Protein AF-A0A4Q4UQ82-F1 (afdb_monomer)

Solvent-accessible surface area (backbone atoms only — not comparable to full-atom values): 9168 Å² total; per-residue (Å²): 131,84,75,64,80,80,48,72,72,54,51,73,29,40,55,29,69,79,56,63,77,69,51,68,57,49,76,76,51,53,83,78,65,55,90,89,67,45,73,35,68,26,34,44,97,93,32,21,49,69,69,70,67,58,28,71,100,37,84,87,45,51,49,50,69,69,71,71,43,65,64,52,73,48,89,82,86,50,70,49,48,53,48,32,38,77,70,67,65,20,46,72,52,76,62,62,78,85,51,46,47,57,41,49,72,71,23,66,86,23,65,92,43,97,60,58,50,45,75,42,71,47,70,30,60,64,32,29,42,68,91,61,52,75,38,54,40,82,28,58,66,56,38,70,48,43,54,49,41,56,76,111

Nearest PDB structures (foldseek):
  8dh7-assembly1_B  TM=9.270E-01  e=5.033E-12  Saccharomyces cerevisiae
  4eu8-assembly1_B  TM=8.981E-01  e=1.637E-06  Acetobacter aceti
  2nvv-assembly1_B  TM=8.534E-01  e=7.371E-06  Porphyromonas gingivalis W83
  3cdk-assembly1_C  TM=7.240E-01  e=1.995E-01  Bacillus subtilis

Foldseek 3Di:
DDFDDDDPLNCVFEVAVVCSVVRHALVVCVVLLDPPAFEAFDDDPPWFTDQRNQCPPHVPAGCLNVLSAQEDEADDDDPSNVVCVVVVSYHYDHDDQVCVLVCLLVLVVVPPPPQSAHSYYDGAFRHQHNVRDGHTTPDDRSVVSNVVRNVD

pLDDT: mean 87.94, std 11.09, range [47.91, 97.94]

Structure (mmCIF, N/CA/C/O backbone):
data_AF-A0A4Q4UQ82-F1
#
_entry.id   AF-A0A4Q4UQ82-F1
#
loop_
_atom_site.group_PDB
_atom_site.id
_atom_site.type_symbol
_atom_site.label_atom_id
_atom_site.label_alt_id
_atom_site.label_comp_id
_atom_site.label_asym_id
_atom_site.label_entity_id
_atom_site.label_seq_id
_atom_site.pdbx_PDB_ins_code
_atom_site.Cartn_x
_atom_site.Cartn_y
_atom_site.Cartn_z
_atom_site.occupancy
_atom_site.B_iso_or_equiv
_atom_site.auth_seq_id
_atom_site.auth_comp_id
_atom_site.auth_asym_id
_atom_site.auth_atom_id
_atom_site.pdbx_PDB_model_nu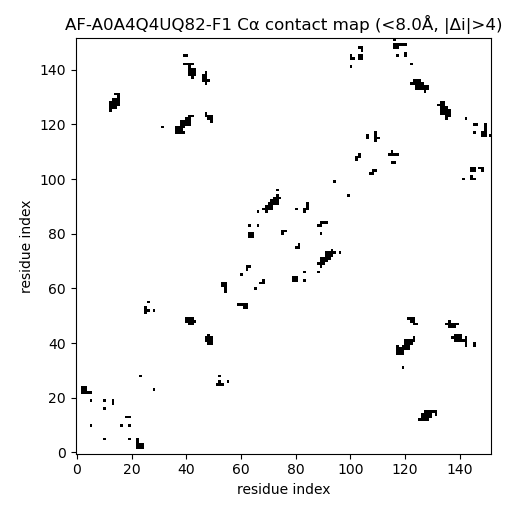m
ATOM 1 N N . MET A 1 1 ? -10.126 -12.838 -19.328 1.00 59.56 1 MET A N 1
ATOM 2 C CA . MET A 1 1 ? -9.753 -11.821 -20.344 1.00 59.56 1 MET A CA 1
ATOM 3 C C . MET A 1 1 ? -8.274 -11.989 -20.689 1.00 59.56 1 MET A C 1
ATOM 5 O O . MET A 1 1 ? -7.571 -12.610 -19.906 1.00 59.56 1 MET A O 1
ATOM 9 N N . ALA A 1 2 ? -7.796 -11.501 -21.838 1.00 67.19 2 ALA A N 1
ATOM 10 C CA . ALA A 1 2 ? -6.373 -11.602 -22.189 1.00 67.19 2 ALA A CA 1
ATOM 11 C C . ALA A 1 2 ? -5.497 -10.762 -21.236 1.00 67.19 2 ALA A C 1
ATOM 13 O O . ALA A 1 2 ? -5.869 -9.631 -20.908 1.00 67.19 2 ALA A O 1
ATOM 14 N N . SER A 1 3 ? -4.349 -11.309 -20.812 1.00 71.50 3 SER A N 1
ATOM 15 C CA . SER A 1 3 ? -3.374 -10.594 -19.976 1.00 71.50 3 SER A CA 1
ATOM 16 C C . SER A 1 3 ? -2.892 -9.323 -20.697 1.00 71.50 3 SER A C 1
ATOM 18 O O . SER A 1 3 ? -2.655 -9.361 -21.910 1.00 71.50 3 SER A O 1
ATOM 20 N N . PRO A 1 4 ? -2.798 -8.177 -20.001 1.00 85.94 4 PRO A N 1
ATOM 21 C CA . PRO A 1 4 ? -2.322 -6.936 -20.600 1.00 85.94 4 PRO A CA 1
ATOM 22 C C . PRO A 1 4 ? -0.879 -7.065 -21.107 1.00 85.94 4 PRO A C 1
ATOM 24 O O . PRO A 1 4 ? -0.013 -7.653 -20.465 1.00 85.94 4 PRO A O 1
ATOM 27 N N . VAL A 1 5 ? -0.604 -6.453 -22.259 1.00 89.19 5 VAL A N 1
ATOM 28 C CA . VAL A 1 5 ? 0.749 -6.382 -22.822 1.00 89.19 5 VAL A CA 1
ATOM 29 C C . VAL A 1 5 ? 1.474 -5.170 -22.240 1.00 89.19 5 VAL A C 1
ATOM 31 O O . VAL A 1 5 ? 0.974 -4.047 -22.301 1.00 89.19 5 VAL A O 1
ATOM 34 N N . ALA A 1 6 ? 2.671 -5.384 -21.691 1.00 92.69 6 ALA A N 1
ATOM 35 C CA . ALA A 1 6 ? 3.483 -4.309 -21.129 1.00 92.69 6 ALA A CA 1
ATOM 36 C C . ALA A 1 6 ? 3.954 -3.322 -22.214 1.00 92.69 6 ALA A C 1
ATOM 38 O O . ALA A 1 6 ? 4.632 -3.714 -23.171 1.00 92.69 6 ALA A O 1
ATOM 39 N N . SER A 1 7 ? 3.648 -2.035 -22.030 1.00 94.75 7 SER A N 1
ATOM 40 C CA . SER A 1 7 ? 4.128 -0.951 -22.896 1.00 94.75 7 SER A CA 1
ATOM 41 C C . SER A 1 7 ? 5.642 -0.743 -22.762 1.00 94.75 7 SER A C 1
ATOM 43 O O . SER A 1 7 ? 6.256 -1.158 -21.777 1.00 94.75 7 SER A O 1
ATOM 45 N N . ALA A 1 8 ? 6.258 -0.057 -23.731 1.00 96.00 8 ALA A N 1
ATOM 46 C CA . ALA A 1 8 ? 7.679 0.299 -23.660 1.00 96.00 8 ALA A CA 1
ATOM 47 C C . ALA A 1 8 ? 8.005 1.133 -22.405 1.00 96.00 8 ALA A C 1
ATOM 49 O O . ALA A 1 8 ? 8.982 0.854 -21.717 1.00 96.00 8 ALA A O 1
ATOM 50 N N . ALA A 1 9 ? 7.135 2.088 -22.053 1.00 95.31 9 ALA A N 1
ATOM 51 C CA . ALA A 1 9 ? 7.288 2.906 -20.851 1.00 95.31 9 ALA A CA 1
ATOM 52 C C . ALA A 1 9 ? 7.222 2.077 -19.557 1.00 95.31 9 ALA A C 1
ATOM 54 O O . ALA A 1 9 ? 7.994 2.319 -18.633 1.00 95.31 9 ALA A O 1
ATOM 55 N N . LEU A 1 10 ? 6.336 1.074 -19.488 1.00 94.88 10 LEU A N 1
ATOM 56 C CA . LEU A 1 10 ? 6.268 0.181 -18.331 1.00 94.88 10 LEU A CA 1
ATOM 57 C C . LEU A 1 10 ? 7.516 -0.705 -18.235 1.00 94.88 10 LEU A C 1
ATOM 59 O O . LEU A 1 10 ? 8.068 -0.862 -17.151 1.00 94.88 10 LEU A O 1
ATOM 63 N N . LYS A 1 11 ? 7.993 -1.245 -19.364 1.00 96.31 11 LYS A N 1
ATOM 64 C CA . LYS A 1 11 ? 9.232 -2.039 -19.412 1.00 96.31 11 LYS A CA 1
ATOM 65 C C . LYS A 1 11 ? 10.453 -1.234 -18.961 1.00 96.31 11 LYS A C 1
ATOM 67 O O . LYS A 1 11 ? 11.306 -1.790 -18.286 1.00 96.31 11 LYS A O 1
ATOM 72 N N . ALA A 1 12 ? 10.504 0.062 -19.271 1.00 96.94 12 ALA A N 1
ATOM 73 C CA . ALA A 1 12 ? 11.567 0.949 -18.800 1.00 96.94 12 ALA A CA 1
ATOM 74 C C . ALA A 1 12 ? 11.553 1.156 -17.271 1.00 96.94 12 ALA A C 1
ATOM 76 O O . ALA A 1 12 ? 12.601 1.407 -16.693 1.00 96.94 12 ALA A O 1
ATOM 77 N N . ARG A 1 13 ? 10.388 1.029 -16.618 1.00 97.56 13 ARG A N 1
ATOM 78 C CA . ARG A 1 13 ? 10.224 1.182 -15.158 1.00 97.56 13 ARG A CA 1
ATOM 79 C C . ARG A 1 13 ? 10.266 -0.134 -14.386 1.00 97.56 13 ARG A C 1
ATOM 81 O O . ARG A 1 13 ? 10.420 -0.118 -13.174 1.00 97.56 13 ARG A O 1
ATOM 88 N N . VAL A 1 14 ? 10.067 -1.275 -15.041 1.00 97.62 14 VAL A N 1
ATOM 89 C CA . VAL A 1 14 ? 10.118 -2.599 -14.404 1.00 97.62 14 VAL A CA 1
ATOM 90 C C . VAL A 1 14 ? 11.365 -3.308 -14.903 1.00 97.62 14 VAL A C 1
ATOM 92 O O . VAL A 1 14 ? 11.317 -4.114 -15.833 1.00 97.62 14 VAL A O 1
ATOM 95 N N . GLN A 1 15 ? 12.494 -3.004 -14.265 1.00 97.25 15 GLN A N 1
ATOM 96 C CA . GLN A 1 15 ? 13.805 -3.504 -14.678 1.00 97.25 15 GLN A CA 1
ATOM 97 C C . GLN A 1 15 ? 14.001 -4.998 -14.385 1.00 97.25 15 GL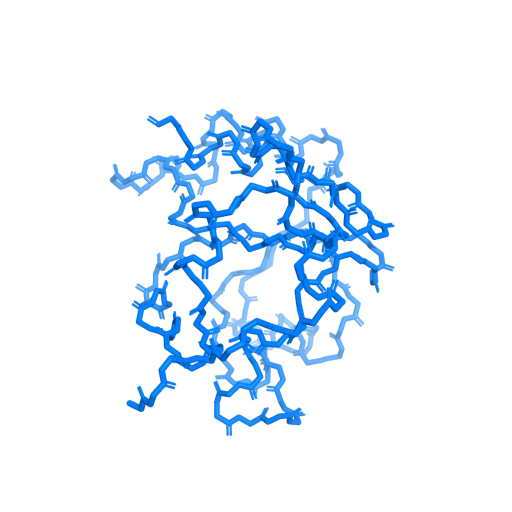N A C 1
ATOM 99 O O . GLN A 1 15 ? 14.959 -5.595 -14.869 1.00 97.25 15 GLN A O 1
ATOM 104 N N . ARG A 1 16 ? 13.102 -5.623 -13.611 1.00 96.75 16 ARG A N 1
ATOM 105 C CA . ARG A 1 16 ? 13.097 -7.065 -13.332 1.00 96.75 16 ARG A CA 1
ATOM 106 C C . ARG A 1 16 ? 12.089 -7.794 -14.239 1.00 96.75 16 ARG A C 1
ATOM 108 O O . ARG A 1 16 ? 10.899 -7.839 -13.908 1.00 96.75 16 ARG A O 1
ATOM 115 N N . PRO A 1 17 ? 12.520 -8.452 -15.337 1.00 94.62 17 PRO A N 1
ATOM 116 C CA . PRO A 1 17 ? 11.598 -8.988 -16.344 1.00 94.62 17 PRO A CA 1
ATOM 117 C C . PRO A 1 17 ? 10.658 -10.076 -15.817 1.00 94.62 17 PRO A C 1
ATOM 119 O O . PRO A 1 17 ? 9.542 -10.226 -16.309 1.00 94.62 17 PRO A O 1
ATOM 122 N N . SER A 1 18 ? 11.068 -10.821 -14.784 1.00 95.69 18 SER A N 1
ATOM 123 C CA . SER A 1 18 ? 10.219 -11.844 -14.161 1.00 95.69 18 SER A CA 1
ATOM 124 C C . SER A 1 18 ? 8.927 -11.267 -13.576 1.00 95.69 18 SER A C 1
ATOM 126 O O . SER A 1 18 ? 7.931 -11.982 -13.500 1.00 95.69 18 SER A O 1
ATOM 128 N N . LEU A 1 19 ? 8.921 -9.990 -13.175 1.00 95.31 19 LEU A N 1
ATOM 129 C CA . LEU A 1 19 ? 7.744 -9.326 -12.611 1.00 95.31 19 LEU A CA 1
ATOM 130 C C . LEU A 1 19 ? 6.768 -8.830 -13.681 1.00 95.31 19 LEU A C 1
ATOM 132 O O . LEU A 1 19 ? 5.582 -8.711 -13.392 1.00 95.31 19 LEU A O 1
ATOM 136 N N . LEU A 1 20 ? 7.208 -8.654 -14.932 1.00 94.38 20 LEU A N 1
ATOM 137 C CA . LEU A 1 20 ? 6.299 -8.357 -16.047 1.00 94.38 20 LEU A CA 1
ATOM 138 C C . LEU A 1 20 ? 5.298 -9.497 -16.290 1.00 94.38 20 LEU A C 1
ATOM 140 O O . LEU A 1 20 ? 4.196 -9.249 -16.764 1.00 94.38 20 LEU A O 1
ATOM 144 N N . LYS A 1 21 ? 5.643 -10.735 -15.901 1.00 93.56 21 LYS A N 1
ATOM 145 C CA . LYS A 1 21 ? 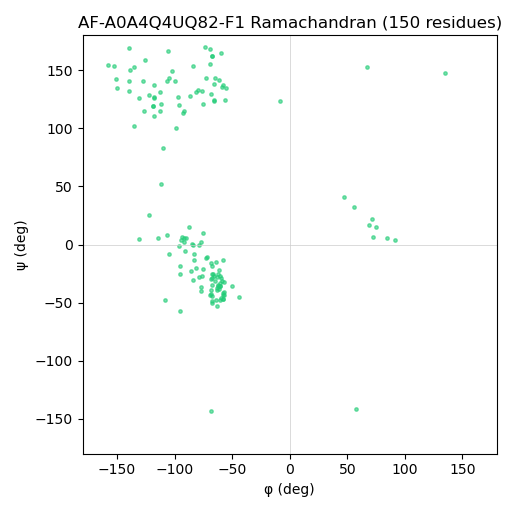4.730 -11.892 -15.942 1.00 93.56 21 LYS A CA 1
ATOM 146 C C . LYS A 1 21 ? 3.579 -11.790 -14.932 1.00 93.56 21 LYS A C 1
ATOM 148 O O . LYS A 1 21 ? 2.616 -12.535 -15.051 1.00 93.56 21 LYS A O 1
ATOM 153 N N . LYS A 1 22 ? 3.685 -10.896 -13.941 1.00 92.88 22 LYS A N 1
ATOM 154 C CA . LYS A 1 22 ? 2.645 -10.624 -12.935 1.00 92.88 22 LYS A CA 1
ATOM 155 C C . LYS A 1 22 ? 1.738 -9.450 -13.324 1.00 92.88 22 LYS A C 1
ATOM 157 O O . LYS A 1 22 ? 0.894 -9.046 -12.529 1.00 92.88 22 LYS A O 1
ATOM 162 N N . LEU A 1 23 ? 1.922 -8.875 -14.516 1.00 93.12 23 LEU A N 1
ATOM 163 C CA . LEU A 1 23 ? 1.087 -7.778 -14.986 1.00 93.12 23 LEU A CA 1
ATOM 164 C C . LEU A 1 23 ? -0.350 -8.272 -15.201 1.00 93.12 23 LEU A C 1
ATOM 166 O O . LEU A 1 23 ? -0.606 -9.206 -15.961 1.00 93.12 23 LEU A O 1
ATOM 170 N N . CYS A 1 24 ? -1.285 -7.612 -14.535 1.00 91.81 24 CYS A N 1
ATOM 171 C CA . CYS A 1 24 ? -2.709 -7.899 -14.592 1.00 91.81 24 CYS A CA 1
ATOM 17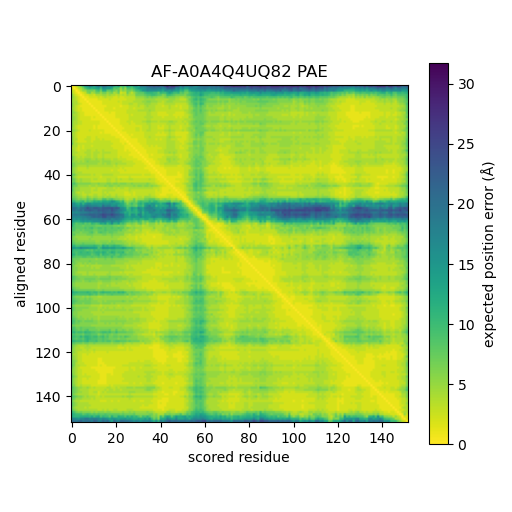2 C C . CYS A 1 24 ? -3.496 -6.590 -14.633 1.00 91.81 24 CYS A C 1
ATOM 174 O O . CYS A 1 24 ? -2.929 -5.500 -14.473 1.00 91.81 24 CYS A O 1
ATOM 176 N N . ARG A 1 25 ? -4.794 -6.686 -14.909 1.00 88.38 25 ARG A N 1
ATOM 177 C CA . ARG A 1 25 ? -5.673 -5.523 -14.827 1.00 88.38 25 ARG A CA 1
ATOM 178 C C . ARG A 1 25 ? -6.128 -5.329 -13.377 1.00 88.38 25 ARG A C 1
ATOM 180 O O . ARG A 1 25 ? -6.190 -6.307 -12.634 1.00 88.38 25 ARG A O 1
ATOM 187 N N . PRO A 1 26 ? -6.469 -4.099 -12.956 1.00 86.12 2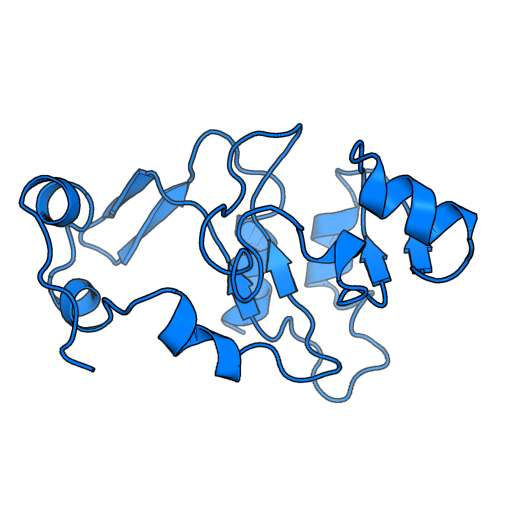6 PRO A N 1
ATOM 188 C CA . PRO A 1 26 ? -6.983 -3.844 -11.611 1.00 86.12 26 PRO A CA 1
ATOM 189 C C . PRO A 1 26 ? -8.144 -4.761 -11.204 1.00 86.12 26 PRO A C 1
ATOM 191 O O . PRO A 1 26 ? -8.221 -5.183 -10.054 1.00 86.12 26 PRO A O 1
ATOM 194 N N . GLU A 1 27 ? -9.019 -5.113 -12.148 1.00 85.25 27 GLU A N 1
ATOM 195 C CA . GLU A 1 27 ? -10.192 -5.952 -11.891 1.00 85.25 27 GLU A CA 1
ATOM 196 C C . GLU A 1 27 ? -9.815 -7.389 -11.526 1.00 85.25 27 GLU A C 1
ATOM 198 O O . GLU A 1 27 ? -10.514 -8.035 -10.745 1.00 85.25 27 GLU A O 1
ATOM 203 N N . ASP A 1 28 ? -8.679 -7.868 -12.035 1.00 88.19 28 ASP A N 1
ATOM 204 C CA . ASP A 1 28 ? -8.167 -9.199 -11.727 1.00 88.19 28 ASP A CA 1
ATOM 205 C C . ASP A 1 28 ? -7.731 -9.299 -10.252 1.00 88.19 28 ASP A C 1
ATOM 207 O O . ASP A 1 28 ? -7.652 -10.400 -9.716 1.00 88.19 28 ASP A O 1
ATOM 211 N N . LEU A 1 29 ? -7.498 -8.168 -9.569 1.00 87.81 29 LEU A N 1
ATOM 212 C CA . LEU A 1 29 ? -7.056 -8.106 -8.170 1.00 87.81 29 LEU A CA 1
ATOM 213 C C . LEU A 1 29 ? -8.207 -8.041 -7.156 1.00 87.81 29 LEU A C 1
ATOM 215 O O . LEU A 1 29 ? -7.951 -8.114 -5.956 1.00 87.81 29 LEU A O 1
ATOM 219 N N . LEU A 1 30 ? -9.466 -7.926 -7.598 1.00 85.25 30 LEU A N 1
ATOM 220 C CA . LEU A 1 30 ? -10.615 -7.751 -6.693 1.00 85.25 30 LEU A CA 1
ATOM 221 C C . LEU A 1 30 ? -10.770 -8.898 -5.685 1.00 85.25 30 LEU A C 1
ATOM 223 O O . LEU A 1 30 ? -11.194 -8.676 -4.554 1.00 85.25 30 LEU A O 1
ATOM 227 N N . HIS A 1 31 ? -10.373 -10.114 -6.064 1.00 87.31 31 HIS A N 1
ATOM 228 C CA . HIS A 1 31 ? -10.420 -11.289 -5.191 1.00 87.31 31 HIS A CA 1
ATOM 229 C C . HIS A 1 31 ? -9.496 -11.185 -3.964 1.00 87.31 31 HIS A C 1
ATOM 231 O O . HIS A 1 31 ? -9.661 -11.948 -3.016 1.00 87.31 31 HIS A O 1
ATOM 237 N N . HIS A 1 32 ? -8.553 -10.240 -3.954 1.00 88.00 32 HIS A N 1
ATOM 238 C CA . HIS A 1 32 ? -7.705 -9.954 -2.800 1.00 88.00 32 HIS A CA 1
ATOM 239 C C . HIS A 1 32 ? -8.335 -9.006 -1.770 1.00 88.00 32 HIS A C 1
ATOM 241 O O . HIS A 1 32 ? -7.718 -8.737 -0.740 1.00 88.00 32 HIS A O 1
ATOM 247 N N . PHE A 1 33 ? -9.559 -8.528 -2.011 1.00 88.44 33 PHE A N 1
ATOM 248 C CA . PHE A 1 33 ? -10.307 -7.677 -1.084 1.00 88.44 33 PHE A CA 1
ATOM 249 C C . PHE A 1 33 ? -11.545 -8.381 -0.484 1.00 88.44 33 PHE A C 1
ATOM 251 O O . PHE A 1 33 ? -12.644 -7.829 -0.562 1.00 88.44 33 PHE A O 1
ATOM 258 N N . PRO A 1 34 ? -11.436 -9.596 0.099 1.00 89.75 34 PRO A N 1
ATOM 259 C CA . PRO A 1 34 ? -12.546 -10.174 0.846 1.00 89.75 34 PRO A CA 1
ATOM 260 C C . PRO A 1 34 ? -12.819 -9.383 2.135 1.00 89.75 34 PRO A C 1
ATOM 262 O O . PRO A 1 34 ? -11.977 -8.634 2.626 1.00 89.75 34 PRO A O 1
ATOM 265 N N . ASN A 1 35 ? -14.007 -9.558 2.714 1.00 90.06 35 ASN A N 1
ATOM 266 C CA . ASN A 1 35 ? -14.373 -8.875 3.956 1.00 90.06 35 ASN A CA 1
ATOM 267 C C . ASN A 1 35 ? -13.388 -9.205 5.091 1.00 90.06 35 ASN A C 1
ATOM 269 O O . ASN A 1 35 ? -13.021 -10.362 5.291 1.00 90.06 35 ASN A O 1
ATOM 273 N N . GLY A 1 36 ? -13.001 -8.184 5.861 1.00 89.56 36 GLY A N 1
ATOM 274 C CA . GLY A 1 36 ? -12.147 -8.339 7.044 1.00 89.56 36 GLY A CA 1
ATOM 275 C C . GLY A 1 36 ? -10.637 -8.367 6.775 1.00 89.56 36 GLY A C 1
ATOM 276 O O . GLY A 1 36 ? -9.867 -8.588 7.717 1.00 89.56 36 GLY A O 1
ATOM 277 N N . VAL A 1 37 ? -10.192 -8.135 5.534 1.00 91.12 37 VAL A N 1
ATOM 278 C CA . VAL A 1 37 ? -8.759 -7.980 5.240 1.00 91.12 37 VAL A CA 1
ATOM 279 C C . VAL A 1 37 ? -8.209 -6.655 5.737 1.00 91.12 37 VAL A C 1
ATOM 281 O O . VAL A 1 37 ? -8.860 -5.610 5.678 1.00 91.12 37 VAL A O 1
ATOM 284 N N . TYR A 1 38 ? -6.972 -6.704 6.210 1.00 92.56 38 TYR A N 1
ATOM 285 C CA . TYR A 1 38 ? -6.205 -5.535 6.595 1.00 92.56 38 TYR A CA 1
ATOM 286 C C . TYR A 1 38 ? -5.314 -5.147 5.423 1.00 92.56 38 TYR A C 1
ATOM 288 O O . TYR A 1 38 ? -4.471 -5.934 4.987 1.00 92.56 38 TYR A O 1
ATOM 296 N N . VAL A 1 39 ? -5.510 -3.928 4.920 1.00 92.44 39 VAL A N 1
ATOM 297 C CA . VAL A 1 39 ? -4.800 -3.413 3.748 1.00 92.44 39 VAL A CA 1
ATOM 298 C C . VAL A 1 39 ? -3.859 -2.289 4.158 1.00 92.44 39 VAL A C 1
ATOM 300 O O . VAL A 1 39 ? -4.278 -1.259 4.686 1.00 92.44 39 VAL A O 1
ATOM 303 N N . GLY A 1 40 ? -2.577 -2.485 3.879 1.00 93.25 40 GLY A N 1
ATOM 304 C CA . GLY A 1 40 ? -1.558 -1.451 3.878 1.00 93.25 40 GLY A CA 1
ATOM 305 C C . GLY A 1 40 ? -1.615 -0.640 2.595 1.00 93.25 40 GLY A C 1
ATOM 306 O O . GLY A 1 40 ? -1.653 -1.208 1.507 1.00 93.25 40 GLY A O 1
ATOM 307 N N . TRP A 1 41 ? -1.587 0.682 2.700 1.00 92.06 41 TRP A N 1
ATOM 308 C CA . TRP A 1 41 ? -1.690 1.564 1.541 1.00 92.06 41 TRP A CA 1
ATOM 309 C C . TRP A 1 41 ? -0.587 2.617 1.595 1.00 92.06 41 TRP A C 1
ATOM 311 O O . TRP A 1 41 ? -0.454 3.309 2.606 1.00 92.06 41 TRP A O 1
ATOM 321 N N . SER A 1 42 ? 0.214 2.743 0.534 1.00 94.75 42 SER A N 1
ATOM 322 C CA . SER A 1 42 ? 1.205 3.822 0.466 1.00 94.75 42 SER A CA 1
ATOM 323 C C . SER A 1 42 ? 0.520 5.177 0.307 1.00 94.75 42 SER A C 1
ATOM 325 O O . SER A 1 42 ? -0.581 5.276 -0.226 1.00 94.75 42 SER A O 1
ATOM 327 N N . GLY A 1 43 ? 1.189 6.243 0.721 1.00 92.81 43 GLY A N 1
ATOM 328 C CA . GLY A 1 43 ? 0.711 7.599 0.496 1.00 92.81 43 GLY A CA 1
ATOM 329 C C . GLY A 1 43 ? 0.823 8.472 1.729 1.00 92.81 43 GLY A C 1
ATOM 330 O O . GLY A 1 43 ? 0.694 8.018 2.865 1.00 92.81 43 GLY A O 1
ATOM 331 N N . PHE A 1 44 ? 1.067 9.751 1.494 1.00 93.06 44 PHE A N 1
ATOM 332 C CA . PHE A 1 44 ? 1.176 10.749 2.544 1.00 93.06 44 PHE A CA 1
ATOM 333 C C . PHE A 1 44 ? 0.710 12.091 1.993 1.00 93.06 44 PHE A C 1
ATOM 335 O O . PHE A 1 44 ? 1.045 12.433 0.863 1.00 93.06 44 PHE A O 1
ATOM 342 N N . THR A 1 45 ? -0.108 12.829 2.750 1.00 89.50 45 THR A N 1
ATOM 343 C CA . THR A 1 45 ? -0.589 14.176 2.366 1.00 89.50 45 THR A CA 1
ATOM 344 C C . THR A 1 45 ? -1.116 14.276 0.925 1.00 89.50 45 THR A C 1
ATOM 346 O O . THR A 1 45 ? -0.847 15.240 0.217 1.00 89.50 45 THR A O 1
ATOM 349 N N . GLY A 1 46 ? -1.858 13.262 0.464 1.00 86.62 46 GLY A N 1
ATOM 350 C CA . GLY A 1 46 ? -2.474 13.265 -0.869 1.00 86.62 46 GLY A CA 1
ATOM 351 C C . GLY A 1 46 ? -1.515 13.013 -2.038 1.00 86.62 46 GLY A C 1
ATOM 352 O O . GLY A 1 46 ? -1.892 13.245 -3.183 1.00 86.62 46 GLY A O 1
ATOM 353 N N . VAL A 1 47 ? -0.304 12.513 -1.785 1.00 90.50 47 VAL A N 1
ATOM 354 C CA . VAL A 1 47 ? 0.642 12.071 -2.821 1.00 90.50 47 VAL A CA 1
ATOM 355 C C . VAL A 1 47 ? 1.085 10.626 -2.568 1.00 90.50 47 VAL A C 1
ATOM 357 O O . VAL A 1 47 ? 0.934 10.122 -1.459 1.00 90.50 47 VAL A O 1
ATOM 360 N N . GLY A 1 48 ? 1.580 9.935 -3.600 1.00 89.50 48 GLY A N 1
ATOM 361 C CA . GLY A 1 48 ? 2.155 8.587 -3.467 1.00 89.50 48 GLY A CA 1
ATOM 362 C C . GLY A 1 48 ? 1.167 7.457 -3.137 1.00 89.50 48 GLY A C 1
ATOM 363 O O . GLY A 1 48 ? 1.597 6.401 -2.670 1.00 89.50 48 GLY A O 1
ATOM 364 N N . TYR A 1 49 ? -0.141 7.673 -3.325 1.00 90.69 49 TYR A N 1
ATOM 365 C CA . TYR A 1 49 ? -1.176 6.671 -3.065 1.00 90.69 49 TYR A CA 1
ATOM 366 C C . TYR A 1 49 ? -1.652 5.959 -4.345 1.00 90.69 49 TYR A C 1
ATOM 368 O O . TYR A 1 49 ? -1.828 6.611 -5.385 1.00 90.69 49 TYR A O 1
ATOM 376 N N . PRO A 1 50 ? -1.909 4.636 -4.286 1.00 88.94 50 PRO A N 1
ATOM 377 C CA . PRO A 1 50 ? -2.520 3.874 -5.368 1.00 88.94 50 PRO A CA 1
ATOM 378 C C . PRO A 1 50 ? -3.868 4.446 -5.814 1.00 88.94 50 PRO A C 1
ATOM 380 O O . PRO A 1 50 ? -4.726 4.758 -4.991 1.00 88.94 50 PRO A O 1
ATOM 383 N N . LYS A 1 51 ? -4.063 4.550 -7.133 1.00 84.75 51 LYS A N 1
ATOM 384 C CA . LYS A 1 51 ? -5.245 5.191 -7.737 1.00 84.75 51 LYS A CA 1
ATOM 385 C C . LYS A 1 51 ? -6.189 4.174 -8.376 1.00 84.75 51 LYS A C 1
ATOM 387 O O . LYS A 1 51 ? -7.382 4.206 -8.122 1.00 84.75 51 LYS A O 1
ATOM 392 N N . CYS A 1 52 ? -5.666 3.243 -9.174 1.00 76.88 52 CYS A N 1
ATOM 393 C CA . CYS A 1 52 ? -6.504 2.447 -10.078 1.00 76.88 52 CYS A CA 1
ATOM 394 C C . CYS A 1 52 ? -7.139 1.191 -9.456 1.00 76.88 52 CYS A C 1
ATOM 396 O O . CYS A 1 52 ? -8.144 0.723 -9.973 1.00 76.88 52 CYS A O 1
ATOM 398 N N . ILE A 1 53 ? -6.580 0.633 -8.375 1.00 68.00 53 ILE A N 1
ATOM 399 C CA . ILE A 1 53 ? -6.963 -0.711 -7.894 1.00 68.00 53 ILE A CA 1
ATOM 400 C C . ILE A 1 53 ? -8.389 -0.771 -7.328 1.00 68.00 53 ILE A C 1
ATOM 402 O O . ILE A 1 53 ? -9.041 -1.798 -7.467 1.00 68.00 53 ILE A O 1
ATOM 406 N N . VAL A 1 54 ? -8.918 0.317 -6.755 1.00 60.22 54 VAL A N 1
ATOM 407 C CA . VAL A 1 54 ? -10.228 0.280 -6.066 1.00 60.22 54 VAL A CA 1
ATOM 408 C C . VAL A 1 54 ? -11.244 1.268 -6.644 1.00 60.22 54 VAL A C 1
ATOM 410 O O . VAL A 1 54 ? -12.178 1.706 -5.983 1.00 60.22 54 VAL A O 1
ATOM 413 N N . MET A 1 55 ? -11.076 1.619 -7.920 1.00 53.50 55 MET A N 1
ATOM 414 C CA . MET A 1 55 ? -12.032 2.452 -8.660 1.00 53.50 55 MET A CA 1
ATOM 415 C C . MET A 1 55 ? -13.102 1.638 -9.414 1.00 53.50 55 MET A C 1
ATOM 417 O O . MET A 1 55 ? -13.907 2.216 -10.136 1.00 53.50 55 MET A O 1
ATOM 421 N N . ASN A 1 56 ? -13.160 0.315 -9.253 1.00 52.03 56 ASN A N 1
ATOM 422 C CA . ASN A 1 56 ? -14.155 -0.548 -9.900 1.00 52.03 56 ASN A CA 1
ATOM 423 C C . ASN A 1 56 ? -15.014 -1.225 -8.813 1.00 52.03 56 ASN A C 1
ATOM 425 O O . ASN A 1 56 ? -14.421 -1.807 -7.906 1.00 52.03 56 ASN A O 1
ATOM 429 N N . PRO A 1 57 ? -16.365 -1.135 -8.822 1.00 47.91 57 PRO A N 1
ATOM 430 C CA . PRO A 1 57 ? -17.264 -0.953 -9.975 1.00 47.91 57 PRO A CA 1
ATOM 431 C C . PRO A 1 57 ? -17.648 0.490 -10.360 1.00 47.91 57 PRO A C 1
ATOM 433 O O . PRO A 1 57 ? -18.448 0.682 -11.274 1.00 47.91 57 PRO A O 1
ATOM 436 N N . SER A 1 58 ? -17.137 1.526 -9.685 1.00 51.62 58 SER A N 1
ATOM 437 C CA . SER A 1 58 ? -17.529 2.919 -9.960 1.00 51.62 58 SER A CA 1
ATOM 438 C C . SER A 1 58 ? -16.316 3.856 -10.013 1.00 51.62 58 SER A C 1
ATOM 440 O O . SER A 1 58 ? -15.882 4.330 -8.961 1.00 51.62 58 SER A O 1
ATOM 442 N N . PRO A 1 59 ? -15.849 4.257 -11.216 1.00 51.06 59 PRO A N 1
ATOM 443 C CA . PRO A 1 59 ? -14.694 5.152 -11.399 1.00 51.06 59 PRO A CA 1
ATOM 444 C C . PRO A 1 59 ? -14.831 6.518 -10.714 1.00 51.06 59 PRO A C 1
ATOM 446 O O . PRO A 1 59 ? -13.875 7.279 -10.613 1.00 51.06 59 PRO A O 1
ATOM 449 N N . ARG A 1 60 ? -16.051 6.853 -10.275 1.00 49.59 60 ARG A N 1
ATOM 450 C CA . ARG A 1 60 ? -16.422 8.130 -9.657 1.00 49.59 60 ARG A CA 1
ATOM 451 C C . ARG A 1 60 ? -16.610 8.059 -8.140 1.00 49.59 60 ARG A C 1
ATOM 453 O O . ARG A 1 60 ? -16.804 9.101 -7.521 1.00 49.59 60 ARG A O 1
ATOM 460 N N . LYS A 1 61 ? -16.601 6.865 -7.533 1.00 58.50 61 LYS A N 1
ATOM 461 C CA . LYS A 1 61 ? -16.823 6.686 -6.088 1.00 58.50 61 LYS A CA 1
ATOM 462 C C . LYS A 1 61 ? -15.676 5.870 -5.496 1.00 58.50 61 LYS A C 1
ATOM 464 O O . LYS A 1 61 ? -15.518 4.710 -5.842 1.00 58.50 61 LYS A O 1
ATOM 469 N N . GLY A 1 62 ? -14.886 6.485 -4.616 1.00 69.75 62 GLY A N 1
ATOM 470 C CA . GLY A 1 62 ? -13.855 5.772 -3.855 1.00 69.75 62 GLY A CA 1
ATOM 471 C C . GLY A 1 62 ? -14.455 4.820 -2.813 1.00 69.75 62 GLY A C 1
ATOM 472 O O . GLY A 1 62 ? -15.640 4.916 -2.495 1.00 69.75 62 GLY A O 1
ATOM 473 N N . THR A 1 63 ? -13.623 3.953 -2.236 1.00 75.81 63 THR A N 1
ATOM 474 C CA . THR A 1 63 ? -13.971 2.938 -1.215 1.00 75.81 63 THR A CA 1
ATOM 475 C C . THR A 1 63 ? -14.886 3.435 -0.101 1.00 75.81 63 THR A C 1
ATOM 477 O O . THR A 1 63 ? -15.869 2.781 0.232 1.00 75.81 63 THR A O 1
ATOM 480 N N . ALA A 1 64 ? -14.606 4.619 0.445 1.00 78.31 64 ALA A N 1
ATOM 481 C CA . ALA A 1 64 ? -15.415 5.225 1.502 1.00 78.31 64 ALA A CA 1
ATOM 482 C C . ALA A 1 64 ? -16.843 5.586 1.050 1.00 78.31 64 ALA A C 1
ATOM 484 O O . ALA A 1 64 ? -17.765 5.569 1.852 1.00 78.31 64 ALA A O 1
ATOM 485 N N . ALA A 1 65 ? -17.036 5.931 -0.227 1.00 80.06 65 ALA A N 1
ATOM 486 C CA . ALA A 1 65 ? -18.350 6.250 -0.792 1.00 80.06 65 ALA A CA 1
ATOM 487 C C . ALA A 1 65 ? -19.141 5.000 -1.222 1.00 80.06 65 ALA A C 1
ATOM 489 O O . ALA A 1 65 ? -20.302 5.124 -1.611 1.00 80.06 65 ALA A O 1
ATOM 490 N N . LEU A 1 66 ? -18.495 3.832 -1.201 1.00 83.50 66 LEU A N 1
ATOM 491 C CA . LEU A 1 66 ? -19.080 2.515 -1.457 1.00 83.50 66 LEU A CA 1
ATOM 492 C C . LEU A 1 66 ? -19.225 1.691 -0.166 1.00 83.50 66 LEU A C 1
ATOM 494 O O . LEU A 1 66 ? -19.522 0.506 -0.245 1.00 83.50 66 LEU A O 1
ATOM 498 N N . ASP A 1 67 ? -18.982 2.299 1.000 1.00 84.75 67 ASP A N 1
ATOM 499 C CA . ASP A 1 67 ? -19.043 1.653 2.318 1.00 84.75 67 ASP A CA 1
ATOM 500 C C . ASP A 1 67 ? -18.147 0.407 2.449 1.00 84.75 67 ASP A C 1
ATOM 502 O O . ASP A 1 67 ? -18.434 -0.522 3.196 1.00 84.75 67 ASP A O 1
ATOM 506 N N . MET A 1 68 ? -17.010 0.411 1.745 1.00 87.00 68 MET A N 1
ATOM 507 C CA . MET A 1 68 ? -16.040 -0.694 1.732 1.00 87.00 68 MET A CA 1
ATOM 508 C C . MET A 1 68 ? -14.963 -0.580 2.825 1.00 87.00 68 MET A C 1
ATOM 510 O O . MET A 1 68 ? -14.005 -1.348 2.827 1.00 87.00 68 MET A O 1
ATOM 514 N N . ILE A 1 69 ? -15.069 0.403 3.725 1.00 89.75 69 ILE A N 1
ATOM 515 C CA . ILE A 1 69 ? -14.099 0.639 4.802 1.00 89.75 69 ILE A CA 1
ATOM 516 C C . ILE A 1 69 ? -14.810 0.479 6.139 1.00 89.75 69 ILE A C 1
ATOM 518 O O . ILE A 1 69 ? -15.602 1.333 6.521 1.00 89.75 69 ILE A O 1
ATOM 522 N N . GLU A 1 70 ? -14.477 -0.574 6.882 1.00 91.00 70 GLU A N 1
ATOM 523 C CA . GLU A 1 70 ? -14.954 -0.719 8.262 1.00 91.00 70 GLU A CA 1
ATOM 524 C C . GLU A 1 70 ? -14.161 0.179 9.225 1.00 91.00 70 GLU A C 1
ATOM 526 O O . GLU A 1 70 ? -14.715 0.787 10.144 1.00 91.00 70 GLU A O 1
ATOM 531 N N . ARG A 1 71 ? -12.841 0.267 9.020 1.00 91.00 71 ARG A N 1
ATOM 532 C CA . ARG A 1 71 ? -11.925 1.038 9.860 1.00 91.00 71 ARG A CA 1
ATOM 533 C C . ARG A 1 71 ? -10.886 1.760 9.013 1.00 91.00 71 ARG A C 1
ATOM 535 O O . ARG A 1 71 ? -10.237 1.139 8.179 1.00 91.00 71 ARG A O 1
ATOM 542 N N . GLN A 1 72 ? -10.691 3.043 9.291 1.00 90.81 72 GLN A N 1
ATOM 543 C CA . GLN A 1 72 ? -9.594 3.842 8.758 1.00 90.81 72 GLN A CA 1
ATOM 544 C C . GLN A 1 72 ? -8.650 4.222 9.896 1.00 90.81 72 GLN A C 1
ATOM 546 O O . GLN A 1 72 ? -9.078 4.728 10.933 1.00 90.81 72 GLN A O 1
ATOM 551 N N . SER A 1 73 ? -7.361 4.008 9.677 1.00 88.69 73 SER A N 1
ATOM 552 C CA . SER A 1 73 ? -6.311 4.429 10.599 1.00 88.69 73 SER A CA 1
ATOM 553 C C . SER A 1 73 ? -5.583 5.623 10.008 1.00 88.69 73 SER A C 1
ATOM 555 O O . SER A 1 73 ? -5.273 5.617 8.815 1.00 88.69 73 SER A O 1
ATOM 557 N N . LEU A 1 74 ? -5.248 6.583 10.867 1.00 85.31 74 LEU A N 1
ATOM 558 C CA . LEU A 1 74 ? -4.444 7.764 10.552 1.00 85.31 74 LEU A CA 1
ATOM 559 C C . LEU A 1 74 ? -5.086 8.770 9.591 1.00 85.31 74 LEU A C 1
ATOM 561 O O . LEU A 1 74 ? -5.905 8.438 8.741 1.00 85.31 74 LEU A O 1
ATOM 565 N N . TYR A 1 75 ? -4.654 10.019 9.773 1.00 87.00 75 TYR A N 1
ATOM 566 C CA . TYR A 1 75 ? -4.947 11.232 9.007 1.00 87.00 75 TYR A CA 1
ATOM 567 C C . TYR A 1 75 ? -5.735 11.049 7.694 1.00 87.00 75 TYR A C 1
ATOM 569 O O . TYR A 1 75 ? -5.286 10.391 6.757 1.00 87.00 75 TYR A O 1
ATOM 577 N N . GLN A 1 76 ? -6.873 11.735 7.585 1.00 86.19 76 GLN A N 1
ATOM 578 C CA . GLN A 1 76 ? -7.690 11.780 6.373 1.00 86.19 76 GLN A CA 1
ATOM 579 C C . GLN A 1 76 ? -8.212 13.200 6.127 1.00 86.19 76 GLN A C 1
ATOM 581 O O . GLN A 1 76 ? -8.443 13.952 7.070 1.00 86.19 76 GLN A O 1
ATOM 586 N N . VAL A 1 77 ? -8.419 13.552 4.856 1.00 86.12 77 VAL A N 1
ATOM 587 C CA . VAL A 1 77 ? -8.991 14.850 4.433 1.00 86.12 77 VAL A CA 1
ATOM 588 C C . VAL A 1 77 ? -10.137 14.698 3.423 1.00 86.12 77 VAL A C 1
ATOM 590 O O . VAL A 1 77 ? -10.640 15.676 2.873 1.00 86.12 77 VAL A O 1
ATOM 593 N N . GLY A 1 78 ? -10.545 13.463 3.120 1.00 87.06 78 GLY A N 1
ATOM 594 C CA . GLY A 1 78 ? -11.536 13.188 2.084 1.00 87.06 78 GLY A CA 1
ATOM 595 C C . GLY A 1 78 ? -12.963 13.401 2.589 1.00 87.06 78 GLY A C 1
ATOM 596 O O . GLY A 1 78 ? -13.359 12.837 3.603 1.00 87.06 78 GLY A O 1
ATOM 597 N N . LYS A 1 79 ? -13.792 14.141 1.843 1.00 90.69 79 LYS A N 1
ATOM 598 C CA . LYS A 1 79 ? -15.185 14.427 2.250 1.00 90.69 79 LYS A CA 1
ATOM 599 C C . LYS A 1 79 ? -16.020 13.162 2.500 1.00 90.69 79 LYS A C 1
ATOM 601 O O . LYS A 1 79 ? -16.788 13.118 3.453 1.00 90.69 79 LYS A O 1
ATOM 606 N N . ALA A 1 80 ? -15.867 12.135 1.659 1.00 89.62 80 ALA A N 1
ATOM 607 C CA . ALA A 1 80 ? -16.620 10.884 1.788 1.00 89.62 80 ALA A CA 1
ATOM 608 C C . ALA A 1 80 ? -16.226 10.085 3.041 1.00 89.62 80 ALA A C 1
ATOM 610 O O . ALA A 1 80 ? -17.101 9.615 3.762 1.00 89.62 80 ALA A O 1
ATOM 611 N N . ILE A 1 81 ? -14.922 9.976 3.321 1.00 89.75 81 ILE A N 1
ATOM 612 C CA . ILE A 1 81 ? -14.419 9.276 4.509 1.00 89.75 81 ILE A CA 1
ATOM 613 C C . ILE A 1 81 ? -14.762 10.060 5.782 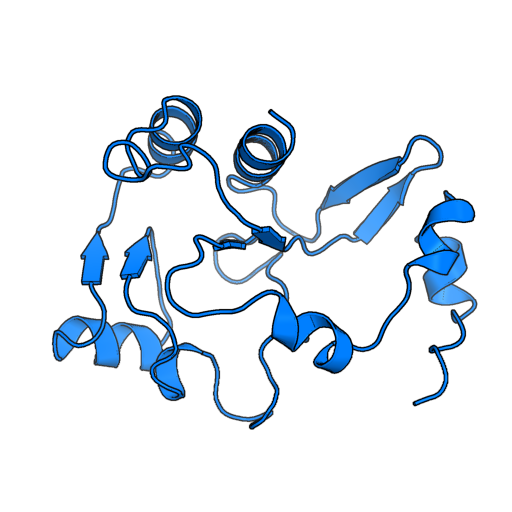1.00 89.75 81 ILE A C 1
ATOM 615 O O . ILE A 1 81 ? -15.290 9.470 6.716 1.00 89.75 81 ILE A O 1
ATOM 619 N N . ALA A 1 82 ? -14.602 11.388 5.789 1.00 92.81 82 ALA A N 1
ATOM 620 C CA . ALA A 1 82 ? -15.003 12.233 6.914 1.00 92.81 82 ALA A CA 1
ATOM 621 C C . ALA A 1 82 ? -16.499 12.089 7.236 1.00 92.81 82 ALA A C 1
ATOM 623 O O . ALA A 1 82 ? -16.868 11.939 8.398 1.00 92.81 82 ALA A O 1
ATOM 624 N N . LYS A 1 83 ? -17.362 12.063 6.210 1.00 94.00 83 LYS A N 1
ATOM 625 C CA . LYS A 1 83 ? -18.798 11.810 6.384 1.00 94.00 83 LYS A CA 1
ATOM 626 C C . LYS A 1 83 ? -19.060 10.431 7.000 1.00 94.00 83 LYS A C 1
ATOM 628 O O . LYS A 1 83 ? -19.807 10.344 7.965 1.00 94.00 83 LYS A O 1
ATOM 633 N N . GLY A 1 84 ? -18.426 9.375 6.486 1.00 93.69 84 GLY A N 1
ATOM 634 C CA . GLY A 1 84 ? -18.581 8.019 7.027 1.00 93.69 84 GLY A CA 1
ATOM 635 C C . GLY A 1 84 ? -18.110 7.872 8.476 1.00 93.69 84 GLY A C 1
ATOM 636 O O . GLY A 1 84 ? -18.748 7.160 9.248 1.00 93.69 84 GLY A O 1
ATOM 637 N N . ILE A 1 85 ? -17.047 8.584 8.860 1.00 95.00 85 ILE A N 1
ATOM 638 C CA . ILE A 1 85 ? -16.552 8.635 10.242 1.00 95.00 85 ILE A CA 1
ATOM 639 C C . ILE A 1 85 ? -17.554 9.362 11.146 1.00 95.00 85 ILE A C 1
ATOM 641 O O . ILE A 1 85 ? -17.955 8.825 12.175 1.00 95.00 85 ILE A O 1
ATOM 645 N N . ASN A 1 86 ? -18.005 10.553 10.743 1.00 95.31 86 ASN A N 1
ATOM 646 C CA . ASN A 1 86 ? -18.920 11.375 11.543 1.00 95.31 86 ASN A CA 1
ATOM 647 C C . ASN A 1 86 ? -20.315 10.745 11.702 1.00 95.31 86 ASN A C 1
ATOM 649 O O . ASN A 1 86 ? -21.003 11.018 12.679 1.00 95.31 86 ASN A O 1
ATOM 653 N N . GLU A 1 87 ? -20.728 9.891 10.763 1.00 96.44 87 GLU A N 1
ATOM 654 C CA . GLU A 1 87 ? -21.964 9.100 10.842 1.00 96.44 87 GLU A CA 1
ATOM 655 C C . GLU A 1 87 ? -21.788 7.781 11.621 1.00 96.44 87 GLU A C 1
ATOM 657 O O . GLU A 1 87 ? -22.730 7.000 11.725 1.00 96.44 87 GLU A O 1
ATOM 662 N N . GLY A 1 88 ? -20.587 7.491 12.137 1.00 93.94 88 GLY A N 1
ATOM 663 C CA . GLY A 1 88 ? -20.292 6.269 12.892 1.00 93.94 88 GLY A CA 1
ATOM 664 C C . GLY A 1 88 ? -20.220 4.989 12.051 1.00 93.94 88 GLY A C 1
ATOM 665 O O . GLY A 1 88 ? -20.066 3.902 12.604 1.00 93.94 88 GLY A O 1
ATOM 666 N N . ARG A 1 89 ? -20.301 5.094 10.719 1.00 94.00 89 ARG A N 1
ATOM 667 C CA . ARG A 1 89 ? -20.215 3.950 9.794 1.00 94.00 89 ARG A CA 1
ATOM 668 C C . ARG A 1 89 ? -18.783 3.451 9.615 1.00 94.00 89 ARG A C 1
ATOM 670 O O . ARG A 1 89 ? -18.585 2.276 9.328 1.00 94.00 89 ARG A O 1
ATOM 677 N N . ILE A 1 90 ? -17.798 4.334 9.786 1.00 94.69 90 ILE A N 1
ATOM 678 C CA . ILE A 1 90 ? -16.372 4.024 9.657 1.00 94.69 90 ILE A CA 1
ATOM 679 C C . ILE A 1 90 ? -15.690 4.285 10.994 1.00 94.69 90 ILE A C 1
ATOM 681 O O . ILE A 1 90 ? -15.650 5.418 11.474 1.00 94.69 90 ILE A O 1
ATOM 685 N N . LYS A 1 91 ? -15.105 3.243 11.586 1.00 94.44 91 LYS A N 1
ATOM 686 C CA . LYS A 1 91 ? -14.298 3.377 12.802 1.00 94.44 91 LYS A CA 1
ATOM 687 C C . LYS A 1 91 ? -13.024 4.143 12.454 1.00 94.44 91 LYS A C 1
ATOM 689 O O . LYS A 1 91 ? -12.321 3.773 11.515 1.00 94.44 91 LYS A O 1
ATOM 694 N N . PHE A 1 92 ? -12.698 5.177 13.215 1.00 94.38 92 PHE A N 1
ATOM 695 C CA . PHE A 1 92 ? -11.486 5.959 13.002 1.00 94.38 92 PHE A CA 1
ATOM 696 C C . PHE A 1 92 ? -10.680 6.063 14.282 1.00 94.38 92 PHE A C 1
ATOM 698 O O . PHE A 1 92 ? -11.241 6.235 15.362 1.00 94.38 92 PHE A O 1
ATOM 705 N N . PHE A 1 93 ? -9.364 5.975 14.141 1.00 92.25 93 PHE A N 1
ATOM 706 C CA . PHE A 1 93 ? -8.447 6.433 15.167 1.00 92.25 93 PHE A CA 1
ATOM 707 C C . PHE A 1 93 ? -7.269 7.142 14.510 1.00 92.25 93 PHE A C 1
ATOM 709 O O . PHE A 1 93 ? -6.746 6.719 13.470 1.00 92.25 93 PHE A O 1
ATOM 716 N N . ASP A 1 94 ? -6.835 8.214 15.147 1.00 89.81 94 ASP A N 1
ATOM 717 C CA . ASP A 1 94 ? -5.612 8.917 14.840 1.00 89.81 94 ASP A CA 1
ATOM 718 C C . ASP A 1 94 ? -4.550 8.610 15.898 1.00 89.81 94 ASP A C 1
ATOM 720 O O . ASP A 1 94 ? -4.802 8.413 17.084 1.00 89.81 94 ASP A O 1
ATOM 724 N N . LYS A 1 95 ? -3.315 8.503 15.426 1.00 89.25 95 LYS A N 1
ATOM 725 C CA . LYS A 1 95 ? -2.128 8.275 16.239 1.00 89.25 95 LYS A CA 1
ATOM 726 C C . LYS A 1 95 ? -1.060 9.223 15.723 1.00 89.25 95 LYS A C 1
ATOM 728 O O . LYS A 1 95 ? -1.061 9.586 14.544 1.00 89.25 95 LYS A O 1
ATOM 733 N N . HIS A 1 96 ? -0.129 9.606 16.591 1.00 93.62 96 HIS A N 1
ATOM 734 C CA . HIS A 1 96 ? 1.031 10.372 16.167 1.00 93.62 96 HIS A CA 1
ATOM 735 C C . HIS A 1 96 ? 1.781 9.619 15.056 1.00 93.62 96 HIS A C 1
ATOM 737 O O . HIS A 1 96 ? 2.166 8.458 15.234 1.00 93.62 96 HIS A O 1
ATOM 743 N N . LEU A 1 97 ? 1.986 10.279 13.913 1.00 91.81 97 LEU A N 1
ATOM 744 C CA . LEU A 1 97 ? 2.425 9.634 12.670 1.00 91.81 97 LEU A CA 1
ATOM 745 C C . LEU A 1 97 ? 3.775 8.918 12.796 1.00 91.81 97 LEU A C 1
ATOM 747 O O . LEU A 1 97 ? 3.980 7.915 12.127 1.00 91.81 97 LEU A O 1
ATOM 751 N N . SER A 1 98 ? 4.668 9.377 13.677 1.00 91.62 98 SER A N 1
ATOM 752 C CA . SER A 1 98 ? 5.956 8.706 13.921 1.00 91.62 98 SER A CA 1
ATOM 753 C C . SER A 1 98 ? 5.850 7.432 14.765 1.00 91.62 98 SER A C 1
ATOM 755 O O . SER A 1 98 ? 6.744 6.597 14.727 1.00 91.62 98 SER A O 1
ATOM 757 N N . THR A 1 99 ? 4.774 7.275 15.538 1.00 93.06 99 THR A N 1
ATOM 758 C CA . THR A 1 99 ? 4.592 6.124 16.442 1.00 93.06 99 THR A CA 1
ATOM 759 C C . THR A 1 99 ? 3.776 5.008 15.808 1.00 93.06 99 THR A C 1
ATOM 761 O O . THR A 1 99 ? 3.946 3.849 16.163 1.00 93.06 99 THR A O 1
ATOM 764 N N . PHE A 1 100 ? 2.923 5.336 14.835 1.00 93.12 100 PHE A N 1
ATOM 765 C CA . PHE A 1 100 ? 2.093 4.340 14.167 1.00 93.12 100 PHE A CA 1
ATOM 766 C C . PHE A 1 100 ? 2.894 3.227 13.472 1.00 93.12 100 PHE A C 1
ATOM 768 O O . PHE A 1 100 ? 2.535 2.069 13.669 1.00 93.12 100 PHE A O 1
ATOM 775 N N . PRO A 1 101 ? 3.965 3.509 12.699 1.00 92.19 101 PRO A N 1
ATOM 776 C CA . PRO A 1 101 ? 4.730 2.445 12.051 1.00 92.19 101 PRO A CA 1
ATOM 777 C C . PRO A 1 101 ? 5.372 1.495 13.070 1.00 92.19 101 PRO A C 1
ATOM 779 O O . PRO A 1 101 ? 5.398 0.290 12.850 1.00 92.19 101 PRO A O 1
ATOM 782 N N . VAL A 1 102 ? 5.808 2.021 14.220 1.00 91.75 102 VAL A N 1
ATOM 783 C CA . VAL A 1 102 ? 6.375 1.226 15.320 1.00 91.75 102 VAL A CA 1
ATOM 784 C C . VAL A 1 102 ? 5.309 0.330 15.962 1.00 91.75 102 VAL A C 1
ATOM 786 O O . VAL A 1 102 ? 5.509 -0.873 16.104 1.00 91.75 102 VAL A O 1
ATOM 789 N N . ASP A 1 103 ? 4.142 0.888 16.292 1.00 92.25 103 ASP A N 1
ATOM 790 C CA . ASP A 1 103 ? 3.012 0.120 16.835 1.00 92.25 103 ASP A CA 1
ATOM 791 C C . ASP A 1 103 ? 2.540 -0.967 15.847 1.00 92.25 103 ASP A C 1
ATOM 793 O O . ASP A 1 103 ? 2.145 -2.065 16.253 1.00 92.25 103 ASP A O 1
ATOM 797 N N . LEU A 1 104 ? 2.596 -0.671 14.543 1.00 90.94 104 LEU A N 1
ATOM 798 C CA . LEU A 1 104 ? 2.248 -1.599 13.473 1.00 90.94 104 LEU A CA 1
ATOM 799 C C . LEU A 1 104 ? 3.185 -2.810 13.451 1.00 90.94 104 LEU A C 1
ATOM 801 O O . LEU A 1 104 ? 2.684 -3.932 13.495 1.00 90.94 104 LEU A O 1
ATOM 805 N N . VAL A 1 105 ? 4.506 -2.602 13.417 1.00 90.81 105 VAL A N 1
ATOM 806 C CA . VAL A 1 105 ? 5.481 -3.713 13.384 1.00 90.81 105 VAL A CA 1
ATOM 807 C C . VAL A 1 105 ? 5.491 -4.524 14.680 1.00 90.81 105 VAL A C 1
ATOM 809 O O . VAL A 1 105 ? 5.796 -5.713 14.671 1.00 90.81 105 VAL A O 1
ATOM 812 N N . TYR A 1 106 ? 5.092 -3.921 15.802 1.00 90.62 106 TYR A N 1
ATOM 813 C CA . TYR A 1 106 ? 4.873 -4.639 17.062 1.00 90.62 106 TYR A CA 1
ATOM 814 C C . TYR A 1 106 ? 3.539 -5.399 17.114 1.00 90.62 106 TYR A C 1
ATOM 816 O O . TYR A 1 106 ? 3.234 -6.061 18.109 1.00 90.62 106 TYR A O 1
ATOM 824 N N . GLY A 1 107 ? 2.735 -5.334 16.051 1.00 89.69 107 GLY A N 1
ATOM 825 C CA . GLY A 1 107 ? 1.479 -6.066 15.935 1.00 89.69 107 GLY A CA 1
ATOM 826 C C . GLY A 1 107 ? 0.373 -5.525 16.839 1.00 89.69 107 GLY A C 1
ATOM 827 O O . GLY A 1 107 ? -0.569 -6.252 17.152 1.00 89.69 107 GLY A O 1
ATOM 828 N N . PHE A 1 108 ? 0.452 -4.264 17.279 1.00 91.12 108 PHE A N 1
ATOM 829 C CA . PHE A 1 108 ? -0.556 -3.672 18.165 1.00 91.12 108 PHE A CA 1
ATOM 830 C C . PHE A 1 108 ? -1.943 -3.642 17.506 1.00 91.12 108 PHE A C 1
ATOM 832 O O . PHE A 1 108 ? -2.953 -3.916 18.155 1.00 91.12 108 PHE A O 1
ATOM 839 N N . TYR A 1 109 ? -1.998 -3.360 16.201 1.00 90.00 109 TYR A N 1
ATOM 840 C CA . TYR A 1 109 ? -3.253 -3.254 15.446 1.00 90.00 109 TYR A CA 1
ATOM 841 C C . TYR A 1 109 ? -3.815 -4.600 14.975 1.00 90.00 109 TYR A C 1
ATOM 843 O O . TYR A 1 109 ? -4.978 -4.675 14.580 1.00 90.00 109 TYR A O 1
ATOM 851 N N . THR A 1 110 ? -3.011 -5.657 15.038 1.00 89.94 110 THR A N 1
ATOM 852 C CA . THR A 1 110 ? -3.359 -7.024 14.628 1.00 89.94 110 THR A CA 1
ATOM 853 C C . THR A 1 110 ? -3.388 -7.997 15.810 1.00 89.94 110 THR A C 1
ATOM 855 O O . THR A 1 110 ? -3.602 -9.188 15.615 1.00 89.94 110 THR A O 1
ATOM 858 N N . LYS A 1 111 ? -3.212 -7.508 17.046 1.00 89.69 111 LYS A N 1
ATOM 859 C CA . LYS A 1 111 ? -3.114 -8.323 18.270 1.00 89.69 111 LYS A CA 1
ATOM 860 C C . LYS A 1 111 ? -4.322 -9.234 18.516 1.00 89.69 111 LYS A C 1
ATOM 862 O O . LYS A 1 111 ? -4.153 -10.316 19.060 1.00 89.69 111 LYS A O 1
ATOM 867 N N . ASP A 1 112 ? -5.508 -8.791 18.101 1.00 89.06 112 ASP A N 1
ATOM 868 C CA . ASP A 1 112 ? -6.777 -9.496 18.311 1.00 89.06 112 ASP A CA 1
ATOM 869 C C . ASP A 1 112 ? -7.143 -10.391 17.109 1.00 89.06 112 ASP A C 1
ATOM 871 O O . ASP A 1 112 ? -8.242 -10.940 17.047 1.00 89.06 112 ASP A O 1
ATOM 875 N N . ARG A 1 113 ? -6.246 -10.519 16.120 1.00 89.62 113 ARG A N 1
ATOM 876 C CA . ARG A 1 113 ? -6.451 -11.344 14.926 1.00 89.62 113 ARG A CA 1
ATOM 877 C C . ARG A 1 113 ? -5.681 -12.662 15.033 1.00 89.62 113 ARG A C 1
ATOM 879 O O . ARG A 1 113 ? -4.581 -12.683 15.583 1.00 89.62 113 ARG A O 1
ATOM 886 N N . PRO A 1 114 ? -6.192 -13.743 14.417 1.00 87.38 114 PRO A N 1
ATOM 887 C CA . PRO A 1 114 ? -5.425 -14.978 14.267 1.00 87.38 114 PRO A CA 1
ATOM 888 C C . PRO A 1 114 ? -4.174 -14.761 13.401 1.00 87.38 114 PRO A C 1
ATOM 890 O O . PRO A 1 114 ? -3.117 -15.305 13.702 1.00 87.38 114 PRO A O 1
ATOM 893 N N . ASN A 1 115 ? -4.278 -13.927 12.358 1.00 85.50 115 ASN A N 1
ATOM 894 C CA . ASN A 1 115 ? -3.139 -13.463 11.572 1.00 85.50 115 ASN A CA 1
ATOM 895 C C . ASN A 1 115 ? -2.623 -12.130 12.132 1.00 85.50 115 ASN A C 1
ATOM 897 O O . ASN A 1 115 ? -3.305 -11.106 12.025 1.00 85.50 115 ASN A O 1
ATOM 901 N N . ARG A 1 116 ? -1.407 -12.132 12.690 1.00 84.81 116 ARG A N 1
ATOM 902 C CA . ARG A 1 116 ? -0.774 -10.925 13.249 1.00 84.81 116 ARG A CA 1
ATOM 903 C C . ARG A 1 116 ? -0.204 -9.990 12.173 1.00 84.81 116 ARG A C 1
ATOM 905 O O . ARG A 1 116 ? 0.329 -8.936 12.515 1.00 84.81 116 ARG A O 1
ATOM 912 N N . ASN A 1 117 ? -0.367 -10.316 10.895 1.00 86.44 117 ASN A N 1
ATOM 913 C CA . ASN A 1 117 ? 0.157 -9.535 9.782 1.00 86.44 117 ASN A CA 1
ATOM 914 C C . ASN A 1 117 ? -0.916 -8.740 9.036 1.00 86.44 117 ASN A C 1
ATOM 916 O O . ASN A 1 117 ? -2.124 -8.934 9.206 1.00 86.44 117 ASN A O 1
ATOM 920 N N . ILE A 1 118 ? -0.436 -7.811 8.213 1.00 90.69 118 ILE A N 1
ATOM 921 C CA . ILE A 1 118 ? -1.238 -7.140 7.193 1.00 90.69 118 ILE A CA 1
ATOM 922 C C . ILE A 1 118 ? -1.420 -8.124 6.036 1.00 90.69 118 ILE A C 1
ATOM 924 O O . ILE A 1 118 ? -0.454 -8.737 5.590 1.00 90.69 118 ILE A O 1
ATOM 928 N N . ASP A 1 119 ? -2.650 -8.285 5.551 1.00 91.62 119 ASP A N 1
ATOM 929 C CA . ASP A 1 119 ? -2.963 -9.318 4.554 1.00 91.62 119 ASP A CA 1
ATOM 930 C C . ASP A 1 119 ? -2.539 -8.900 3.139 1.00 91.62 119 ASP A C 1
ATOM 932 O O . ASP A 1 119 ? -2.240 -9.741 2.292 1.00 91.62 119 ASP A O 1
ATOM 936 N N . MET A 1 120 ? -2.511 -7.593 2.872 1.00 91.50 120 MET A N 1
ATOM 937 C CA . MET A 1 120 ? -2.128 -7.035 1.580 1.00 91.50 120 MET A CA 1
ATOM 938 C C . MET A 1 120 ? -1.509 -5.652 1.735 1.00 91.50 120 MET A C 1
ATOM 940 O O . MET A 1 120 ? -1.997 -4.831 2.506 1.00 91.50 120 MET A O 1
ATOM 944 N N . VAL A 1 121 ? -0.494 -5.353 0.924 1.00 93.69 121 VAL A N 1
ATOM 945 C CA . VAL A 1 121 ? 0.078 -4.009 0.811 1.00 93.69 121 VAL A CA 1
ATOM 946 C C . VAL A 1 121 ? -0.004 -3.531 -0.631 1.00 93.69 121 VAL A C 1
ATOM 948 O O . VAL A 1 121 ? 0.437 -4.218 -1.552 1.00 93.69 121 VAL A O 1
ATOM 951 N N . VAL A 1 122 ? -0.549 -2.333 -0.824 1.00 93.69 122 VAL A N 1
ATOM 952 C CA . VAL A 1 122 ? -0.673 -1.683 -2.127 1.00 93.69 122 VAL A CA 1
ATOM 953 C C . VAL A 1 122 ? 0.229 -0.455 -2.152 1.00 93.69 122 VAL A C 1
ATOM 955 O O . VAL A 1 122 ? 0.015 0.507 -1.412 1.00 93.69 122 VAL A O 1
ATOM 958 N N . VAL A 1 123 ? 1.247 -0.490 -3.014 1.00 95.19 123 VAL A N 1
ATOM 959 C CA . VAL A 1 123 ? 2.271 0.558 -3.113 1.00 95.19 123 VAL A CA 1
ATOM 960 C C . VAL A 1 123 ? 2.243 1.196 -4.496 1.00 95.19 123 VAL A C 1
ATOM 962 O O . VAL A 1 123 ? 2.342 0.503 -5.509 1.00 95.19 123 VAL A O 1
ATOM 965 N N . GLU A 1 124 ? 2.139 2.523 -4.552 1.00 95.19 124 GLU A N 1
ATOM 966 C CA . GLU A 1 124 ? 2.459 3.274 -5.766 1.00 95.19 124 GLU A CA 1
ATOM 967 C C . GLU A 1 124 ? 3.981 3.338 -5.937 1.00 95.19 124 GLU A C 1
ATOM 969 O O . GLU A 1 124 ? 4.696 3.866 -5.084 1.00 95.19 124 GLU A O 1
ATOM 974 N N . ALA A 1 125 ? 4.466 2.814 -7.062 1.00 96.00 125 ALA A N 1
ATOM 975 C CA . ALA A 1 125 ? 5.884 2.739 -7.380 1.00 96.00 125 ALA A CA 1
ATOM 976 C C . ALA A 1 125 ? 6.217 3.539 -8.643 1.00 96.00 125 ALA A C 1
ATOM 978 O O . ALA A 1 125 ? 5.516 3.457 -9.656 1.00 96.00 125 ALA A O 1
ATOM 979 N N . SER A 1 126 ? 7.324 4.276 -8.593 1.00 96.56 126 SER A N 1
ATOM 980 C CA . SER A 1 126 ? 7.908 4.932 -9.766 1.00 96.56 126 SER A CA 1
ATOM 981 C C . SER A 1 126 ? 8.664 3.929 -10.638 1.00 96.56 126 SER A C 1
ATOM 983 O O . SER A 1 126 ? 8.625 4.029 -11.865 1.00 96.56 126 SER A O 1
ATOM 985 N N . GLU A 1 127 ? 9.322 2.958 -9.999 1.00 97.38 127 GLU A N 1
ATOM 986 C CA . GLU A 1 127 ? 10.202 1.977 -10.630 1.00 97.38 127 GLU A CA 1
ATOM 987 C C . GLU A 1 127 ? 10.359 0.718 -9.761 1.00 97.38 127 GLU A C 1
ATOM 989 O O . GLU A 1 127 ? 10.222 0.762 -8.537 1.00 97.38 127 GLU A O 1
ATOM 994 N N . ILE A 1 128 ? 10.669 -0.407 -10.407 1.00 97.94 128 ILE A N 1
ATOM 995 C CA . ILE A 1 128 ? 11.146 -1.636 -9.777 1.00 97.94 128 ILE A CA 1
ATOM 996 C C . ILE A 1 128 ? 12.541 -1.934 -10.325 1.00 97.94 128 ILE A C 1
ATOM 998 O O . ILE A 1 128 ? 12.705 -2.141 -11.531 1.00 97.94 128 ILE A O 1
ATOM 1002 N N . LYS A 1 129 ? 13.534 -1.972 -9.435 1.00 97.75 129 LYS A N 1
ATOM 1003 C CA . LYS A 1 129 ? 14.948 -2.182 -9.775 1.00 97.75 129 LYS A CA 1
ATOM 1004 C C . LYS A 1 129 ? 15.241 -3.642 -10.168 1.00 97.75 129 LYS A C 1
ATOM 1006 O O . LYS A 1 129 ? 14.389 -4.513 -9.961 1.00 97.75 129 LYS A O 1
ATOM 1011 N N . PRO A 1 130 ? 16.437 -3.958 -10.708 1.00 97.62 130 PRO A N 1
ATOM 1012 C CA . PRO A 1 130 ? 16.771 -5.312 -11.159 1.00 97.62 130 PRO A CA 1
ATOM 1013 C C . PRO A 1 130 ? 16.712 -6.363 -10.040 1.00 97.62 130 PRO A C 1
ATOM 1015 O O . PRO A 1 130 ? 16.295 -7.497 -10.278 1.00 97.62 130 PRO A O 1
ATOM 1018 N N . ASP A 1 131 ? 17.055 -5.973 -8.809 1.00 96.31 131 ASP A N 1
ATOM 1019 C CA . ASP A 1 131 ? 16.961 -6.812 -7.607 1.00 96.31 131 ASP A CA 1
ATOM 1020 C C . ASP A 1 131 ? 15.510 -7.032 -7.130 1.00 96.31 131 ASP A C 1
ATOM 1022 O O . ASP A 1 131 ? 15.230 -7.939 -6.347 1.00 96.31 131 ASP A O 1
ATOM 1026 N N . GLY A 1 132 ? 14.548 -6.282 -7.671 1.00 94.75 132 GLY A N 1
ATOM 1027 C CA . GLY A 1 132 ? 13.143 -6.297 -7.271 1.00 94.75 132 GLY A CA 1
ATOM 1028 C C . GLY A 1 132 ? 12.789 -5.284 -6.184 1.00 94.75 132 GLY A C 1
ATOM 1029 O O . GLY A 1 132 ? 11.637 -5.275 -5.753 1.00 94.75 132 GLY A O 1
ATOM 1030 N N . SER A 1 133 ? 13.726 -4.434 -5.755 1.00 95.25 133 SER A N 1
ATOM 1031 C CA . SER A 1 133 ? 13.418 -3.340 -4.833 1.00 95.25 133 SER A CA 1
ATOM 1032 C C . SER A 1 133 ? 12.477 -2.321 -5.483 1.00 95.25 133 SER A C 1
ATOM 1034 O O . SER A 1 133 ? 12.537 -2.049 -6.686 1.00 95.25 133 SER A O 1
ATOM 1036 N N . ILE A 1 134 ? 11.573 -1.778 -4.669 1.00 95.69 134 ILE A N 1
ATOM 1037 C CA . ILE A 1 134 ? 10.528 -0.850 -5.098 1.00 95.69 134 ILE A CA 1
ATOM 1038 C C . ILE A 1 134 ? 11.009 0.576 -4.837 1.00 95.69 134 ILE A C 1
ATOM 1040 O O . ILE A 1 134 ? 11.389 0.908 -3.715 1.00 95.69 134 ILE A O 1
ATOM 1044 N N . VAL A 1 135 ? 10.962 1.428 -5.859 1.00 96.69 135 VAL A N 1
ATOM 1045 C CA . VAL A 1 135 ? 11.157 2.875 -5.723 1.00 96.69 135 VAL A CA 1
ATOM 1046 C C . VAL A 1 135 ? 9.778 3.511 -5.527 1.00 96.69 135 VAL A C 1
ATOM 1048 O O . VAL A 1 135 ? 8.962 3.437 -6.451 1.00 96.69 135 VAL A O 1
ATOM 1051 N N . PRO A 1 136 ? 9.477 4.118 -4.363 1.00 95.75 136 PRO A N 1
ATOM 1052 C CA . PRO A 1 136 ? 8.173 4.727 -4.116 1.00 95.75 136 PRO A CA 1
ATOM 1053 C C . PRO A 1 136 ? 7.820 5.841 -5.112 1.00 95.75 136 PRO A C 1
ATOM 1055 O O . PRO A 1 136 ?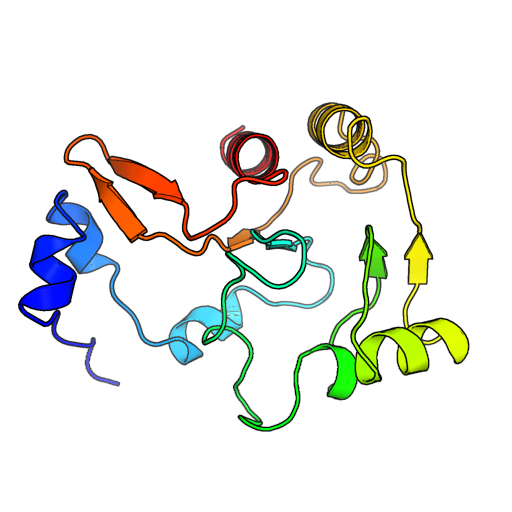 8.667 6.365 -5.843 1.00 95.75 136 PRO A O 1
ATOM 1058 N N . GLY A 1 137 ? 6.539 6.205 -5.140 1.00 93.19 137 GLY A N 1
ATOM 1059 C CA . GLY A 1 137 ? 6.060 7.426 -5.783 1.00 93.19 137 GLY A CA 1
ATOM 1060 C C . GLY A 1 137 ? 6.518 8.695 -5.050 1.00 93.19 137 GLY A C 1
ATOM 1061 O O . GLY A 1 137 ? 7.599 8.777 -4.478 1.00 93.19 137 GLY A O 1
ATOM 1062 N N . ALA A 1 138 ? 5.650 9.702 -5.016 1.00 94.75 138 ALA A N 1
ATOM 1063 C CA . ALA A 1 138 ? 5.947 11.003 -4.409 1.00 94.75 138 ALA A CA 1
ATOM 1064 C C . ALA A 1 138 ? 5.929 11.025 -2.860 1.00 94.75 138 ALA A C 1
ATOM 1066 O O . ALA A 1 138 ? 5.984 12.096 -2.263 1.00 94.75 138 ALA A O 1
ATOM 1067 N N . SER A 1 139 ? 5.845 9.870 -2.192 1.00 95.44 139 SER A N 1
ATOM 1068 C CA . SER A 1 139 ? 5.930 9.769 -0.729 1.00 95.44 139 SER A CA 1
ATOM 1069 C C . SER A 1 139 ? 6.459 8.416 -0.276 1.00 95.44 139 SER A C 1
ATOM 1071 O O . SER A 1 139 ? 6.205 7.408 -0.932 1.00 95.44 139 SER A O 1
ATOM 1073 N N . VAL A 1 140 ? 7.074 8.390 0.909 1.00 95.31 140 VAL A N 1
ATOM 1074 C CA . VAL A 1 140 ? 7.452 7.151 1.606 1.00 95.31 140 VAL A CA 1
ATOM 1075 C C . VAL A 1 140 ? 6.373 6.748 2.617 1.00 95.31 140 VAL A C 1
ATOM 1077 O O . VAL A 1 140 ? 5.798 5.668 2.501 1.00 95.31 140 VAL A O 1
ATOM 1080 N N . GLY A 1 141 ? 6.034 7.626 3.569 1.00 93.56 141 GLY A N 1
ATOM 1081 C CA . GLY A 1 141 ? 5.070 7.311 4.632 1.00 93.56 141 GLY A CA 1
ATOM 1082 C C . GLY A 1 141 ? 5.495 6.078 5.440 1.00 93.56 141 GLY A C 1
ATOM 1083 O O . GLY A 1 141 ? 6.682 5.876 5.663 1.00 93.56 141 GLY A O 1
ATOM 1084 N N . ALA A 1 142 ? 4.532 5.235 5.818 1.00 94.56 142 ALA A N 1
ATOM 1085 C CA . ALA A 1 142 ? 4.770 3.964 6.519 1.00 94.56 142 ALA A CA 1
ATOM 1086 C C . ALA A 1 142 ? 5.027 2.773 5.567 1.00 94.56 142 ALA A C 1
ATOM 1088 O O . ALA A 1 142 ? 4.876 1.616 5.952 1.00 94.56 142 ALA A O 1
ATOM 1089 N N . THR A 1 143 ? 5.321 3.034 4.285 1.00 95.25 143 THR A N 1
ATOM 1090 C CA . THR A 1 143 ? 5.460 1.978 3.265 1.00 95.25 143 THR A CA 1
ATOM 1091 C C . THR A 1 143 ? 6.517 0.923 3.622 1.00 95.25 143 THR A C 1
ATOM 1093 O O . THR A 1 143 ? 6.215 -0.258 3.446 1.00 95.25 143 THR A O 1
ATOM 1096 N N . PRO A 1 144 ? 7.719 1.276 4.127 1.00 93.94 144 PRO A N 1
ATOM 1097 C CA . PRO A 1 144 ? 8.713 0.276 4.517 1.00 93.94 144 PRO A CA 1
ATOM 1098 C C . PRO A 1 144 ? 8.184 -0.703 5.574 1.00 93.94 144 PRO A C 1
ATOM 1100 O O . PRO A 1 144 ? 8.294 -1.914 5.394 1.00 93.94 144 PRO A O 1
ATOM 1103 N N . GLU A 1 145 ? 7.539 -0.199 6.625 1.00 93.44 145 GLU A N 1
ATOM 1104 C CA . GLU A 1 145 ? 6.988 -1.012 7.712 1.00 93.44 145 GLU A CA 1
ATOM 1105 C C . GLU A 1 145 ? 5.804 -1.867 7.253 1.00 93.44 145 GLU A C 1
ATOM 1107 O O . GLU A 1 145 ? 5.706 -3.036 7.623 1.00 93.44 145 GLU A O 1
ATOM 1112 N N . LEU A 1 146 ? 4.938 -1.321 6.391 1.00 93.38 146 LEU A N 1
ATOM 1113 C CA . LEU A 1 146 ? 3.848 -2.079 5.774 1.00 93.38 146 LEU A CA 1
ATOM 1114 C C . LEU A 1 146 ? 4.382 -3.286 4.991 1.00 93.38 146 LEU A C 1
ATOM 1116 O O . LEU A 1 146 ? 3.878 -4.396 5.152 1.00 93.38 146 LEU A O 1
ATOM 1120 N N . VAL A 1 147 ? 5.412 -3.081 4.163 1.00 91.69 147 VAL A N 1
ATOM 1121 C CA . VAL A 1 147 ? 6.018 -4.145 3.345 1.00 91.69 147 VAL A CA 1
ATOM 1122 C C . VAL A 1 147 ? 6.730 -5.188 4.210 1.00 91.69 147 VAL A C 1
ATOM 1124 O O . VAL A 1 147 ? 6.693 -6.372 3.878 1.00 91.69 147 VAL A O 1
ATOM 1127 N N . ILE A 1 148 ? 7.349 -4.783 5.322 1.00 86.38 148 ILE A N 1
ATOM 1128 C CA . ILE A 1 148 ? 7.951 -5.718 6.285 1.00 86.38 148 ILE A CA 1
ATOM 1129 C C . ILE A 1 148 ? 6.872 -6.602 6.916 1.00 86.38 148 ILE A C 1
ATOM 1131 O O . ILE A 1 148 ? 7.016 -7.820 6.895 1.00 86.38 148 ILE A O 1
ATOM 1135 N N . GLN A 1 149 ? 5.764 -6.019 7.385 1.00 79.62 149 GLN A N 1
ATOM 1136 C CA . GLN A 1 149 ? 4.676 -6.772 8.024 1.00 79.62 149 GLN A CA 1
ATOM 1137 C C . GLN A 1 149 ? 4.020 -7.804 7.093 1.00 79.62 149 GLN A C 1
ATOM 1139 O O . GLN A 1 149 ? 3.387 -8.738 7.569 1.00 79.62 149 GLN A O 1
ATOM 1144 N N . TYR A 1 150 ? 4.143 -7.634 5.775 1.00 72.75 150 TYR A N 1
ATOM 1145 C CA . TYR A 1 150 ? 3.649 -8.593 4.787 1.00 72.75 150 TYR A CA 1
ATOM 1146 C C . TYR A 1 150 ? 4.621 -9.756 4.514 1.00 72.75 150 TYR A C 1
ATOM 1148 O O . TYR A 1 150 ? 4.180 -10.843 4.155 1.00 72.75 150 TYR A O 1
ATOM 1156 N N . ASN A 1 151 ? 5.933 -9.529 4.637 1.00 60.09 151 ASN A N 1
ATOM 1157 C CA . ASN A 1 151 ? 6.973 -10.496 4.257 1.00 60.09 151 ASN A CA 1
ATOM 1158 C C . ASN A 1 151 ? 7.507 -11.350 5.425 1.00 60.09 151 ASN A C 1
ATOM 1160 O O . ASN A 1 151 ? 8.393 -12.175 5.197 1.00 60.09 151 ASN A O 1
ATOM 1164 N N . ILE A 1 152 ? 7.018 -11.132 6.650 1.00 49.91 152 ILE A N 1
ATOM 1165 C CA . ILE A 1 152 ? 7.273 -11.978 7.832 1.00 49.91 152 ILE A CA 1
ATOM 1166 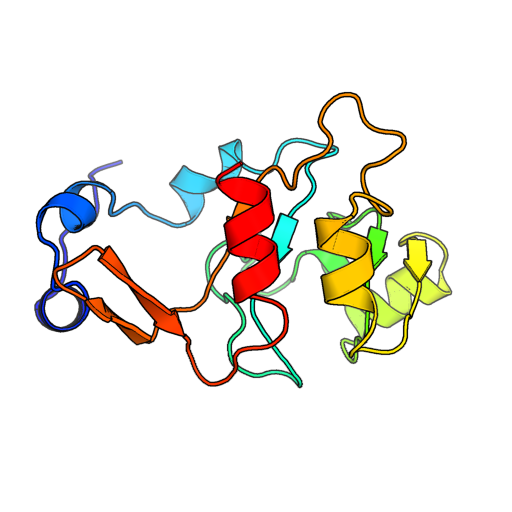C C . ILE A 1 152 ? 6.181 -13.040 7.913 1.00 49.91 152 ILE A C 1
ATOM 1168 O O . ILE A 1 152 ? 6.501 -14.204 8.228 1.00 49.91 152 ILE A O 1
#

Secondary structure (DSSP, 8-state):
-PPPPPPHHHHHHB--HHHHTT---GGGGGGG--TT--EEE--BTTBS---STT--S-TT--GGGGT--SEEE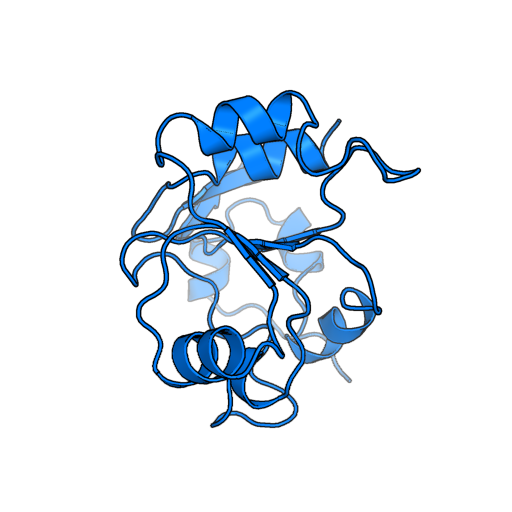S----HHHHHHHHTTSSEEE---TTTHHHHHHTTTTTTTSSS-S-SEEE--EEEE-TT--EEESS--TTHHHHHHHHH-

Sequence (152 aa):
MASPVASAALKARVQRPSLLKKLCRPEDLLHHFPNGVYVGWSGFTGVGYPKCIVMNPSPRKGTAALDMIERQSLYQVGKAIAKGINEGRIKFFDKHLSTFPVDLVYGFYTKDRPNRNIDMVVVEASEIKPDGSIVPGASVGATPELVIQYNI

Radius of gyration: 16.37 Å; Cα contacts (8 Å, |Δi|>4): 205; chains: 1; bounding box: 39×30×42 Å

Mean predicted aligned error: 5.18 Å